Protein AF-A0A452YV81-F1 (afdb_monomer_lite)

Secondary structure (DSSP, 8-state):
------PPP-------SSSPP-B--EEEEEEE--TTT-SS--EEEEEEPPTTEE--S-EEESSSSPPPTTS-B-EEGGGEEE--EEEEEEEEESS-SS--EEEEEESSTT--EEEESS-TTT--PPPEEE-HHHHTT--

Organism: Aegilops tauschii subsp. strangulata (NCBI:txid200361)

Foldseek 3Di:
DDDPPPDDDPDDPPDDDPDDAQWLPDKDWLDWDDPVPDPWTKTKIFRDGDPQWATQAIDIDRDPDDDDRNSGHTGGVVQKDFWAWDPDWPDKDCPDPPAIWTKTFTPEPSRHIYIHRDPPVPDPDTHMYGDVVVVVVSD

pLDDT: mean 76.77, std 19.35, range [27.95, 95.75]

Sequence (139 aa):
VPLICRYVSIGDVAHVGIHPPHFAAIYKNVWRNCAEDYRSPVSLWQPRPPEGYVALGCVAVSAFEEPPLDCAFCVNERFAEDAVFEDQIVWASSDAYPWGCYIYQVQSSSLQFMALRLPKEQSEQKPKKILEAYLQRAS

Radius of gyration: 15.89 Å; chains: 1; bounding box: 48×33×36 Å

Structure (mmCIF, N/CA/C/O backbone):
data_AF-A0A452YV81-F1
#
_entry.id   AF-A0A452YV81-F1
#
loop_
_atom_site.group_PDB
_atom_site.id
_atom_site.type_symbol
_atom_site.label_atom_id
_atom_site.label_alt_id
_atom_site.label_comp_id
_atom_site.label_asym_id
_atom_site.label_entity_id
_atom_site.label_seq_id
_atom_site.pdbx_PDB_ins_code
_atom_site.Cartn_x
_atom_site.Cartn_y
_atom_site.Cartn_z
_atom_site.occupancy
_atom_site.B_iso_or_equiv
_atom_site.auth_seq_id
_atom_site.auth_comp_id
_atom_site.auth_asym_id
_atom_site.auth_atom_id
_atom_site.pdbx_PDB_model_num
ATOM 1 N N . VAL A 1 1 ? 9.808 -22.491 -7.037 1.00 35.22 1 VAL A N 1
ATOM 2 C CA . VAL A 1 1 ? 9.815 -21.384 -6.053 1.00 35.22 1 VAL A CA 1
ATOM 3 C C . VAL A 1 1 ? 8.359 -21.029 -5.812 1.00 35.22 1 VAL A C 1
ATOM 5 O O . VAL A 1 1 ? 7.700 -20.697 -6.790 1.00 35.22 1 VAL A O 1
ATOM 8 N N . PRO A 1 2 ? 7.794 -21.299 -4.628 1.00 33.81 2 PRO A N 1
ATOM 9 C CA . PRO A 1 2 ? 6.347 -21.340 -4.474 1.00 33.81 2 PRO A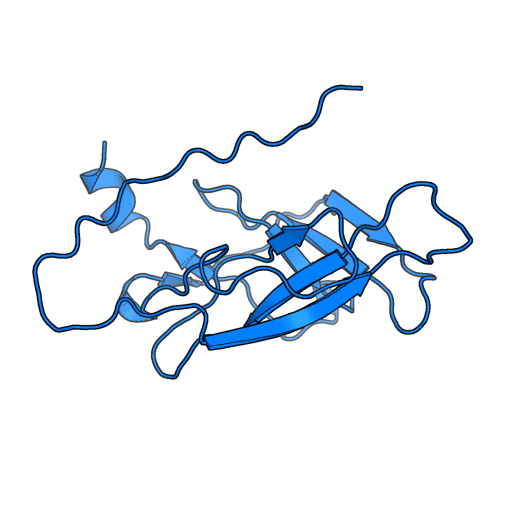 CA 1
ATOM 10 C C . PRO A 1 2 ? 5.770 -19.925 -4.537 1.00 33.81 2 PRO A C 1
ATOM 12 O O . PRO A 1 2 ? 6.224 -19.030 -3.829 1.00 33.81 2 PRO A O 1
ATOM 15 N N . LEU A 1 3 ? 4.778 -19.750 -5.413 1.00 37.09 3 LEU A N 1
ATOM 16 C CA . LEU A 1 3 ? 3.925 -18.571 -5.488 1.00 37.09 3 LEU A CA 1
ATOM 17 C C . LEU A 1 3 ? 3.248 -18.364 -4.130 1.00 37.09 3 LEU A C 1
ATOM 19 O O . LEU A 1 3 ? 2.361 -19.129 -3.748 1.00 37.09 3 LEU A O 1
ATOM 23 N N . ILE A 1 4 ? 3.650 -17.328 -3.399 1.00 36.09 4 ILE A N 1
ATOM 24 C CA . ILE A 1 4 ? 2.882 -16.848 -2.252 1.00 36.09 4 ILE A CA 1
ATOM 25 C C . ILE A 1 4 ? 1.767 -15.967 -2.817 1.00 36.09 4 ILE A C 1
ATOM 27 O O . ILE A 1 4 ? 1.891 -14.756 -2.936 1.00 36.09 4 ILE A O 1
ATOM 31 N N . CYS A 1 5 ? 0.673 -16.607 -3.211 1.00 40.25 5 CYS A N 1
ATOM 32 C CA . CYS A 1 5 ? -0.632 -15.972 -3.345 1.00 40.25 5 CYS A CA 1
ATOM 33 C C . CYS A 1 5 ? -1.600 -16.771 -2.475 1.00 40.25 5 CYS A C 1
ATOM 35 O O . CYS A 1 5 ? -2.371 -17.594 -2.958 1.00 40.25 5 CYS A O 1
ATOM 37 N N . ARG A 1 6 ? -1.502 -16.577 -1.157 1.00 27.95 6 ARG A N 1
ATOM 38 C CA . ARG A 1 6 ? -2.542 -16.986 -0.207 1.00 27.95 6 ARG A CA 1
ATOM 39 C C . ARG A 1 6 ? -3.229 -15.736 0.327 1.00 27.95 6 ARG A C 1
ATOM 41 O O . ARG A 1 6 ? -3.073 -15.384 1.488 1.00 27.95 6 ARG A O 1
ATOM 48 N N . TYR A 1 7 ? -3.977 -15.072 -0.545 1.00 39.81 7 TYR A N 1
ATOM 49 C CA . TYR A 1 7 ? -5.037 -14.178 -0.100 1.00 39.81 7 TYR A CA 1
ATOM 50 C C . TYR A 1 7 ? -6.263 -15.047 0.190 1.00 39.81 7 TYR A C 1
ATOM 52 O O . TYR A 1 7 ? -6.711 -15.799 -0.674 1.00 39.81 7 TYR A O 1
ATOM 60 N N . VAL A 1 8 ? -6.762 -15.000 1.423 1.00 31.61 8 VAL A N 1
ATOM 61 C CA . VAL A 1 8 ? -8.064 -15.573 1.781 1.00 31.61 8 VAL A CA 1
ATOM 62 C C . VAL A 1 8 ? -9.101 -14.494 1.495 1.00 31.61 8 VAL A C 1
ATOM 64 O O . VAL A 1 8 ? -9.018 -13.404 2.057 1.00 31.61 8 VAL A O 1
ATOM 67 N N . SER A 1 9 ? -10.050 -14.780 0.600 1.00 41.38 9 SER A N 1
ATOM 68 C CA . SER A 1 9 ? -11.231 -13.930 0.432 1.00 41.38 9 SER A CA 1
ATOM 69 C C . SER A 1 9 ? -11.982 -13.883 1.765 1.00 41.38 9 SER A C 1
ATOM 71 O O . SER A 1 9 ? -12.347 -14.931 2.295 1.00 41.38 9 SER A O 1
ATOM 73 N N . ILE A 1 10 ? -12.191 -12.686 2.320 1.00 38.91 10 ILE A N 1
ATOM 74 C CA . ILE A 1 10 ? -12.948 -12.490 3.573 1.00 38.91 10 ILE A CA 1
ATOM 75 C C . ILE A 1 10 ? -14.473 -12.575 3.322 1.00 38.91 10 ILE A C 1
ATOM 77 O O . ILE A 1 10 ? -15.273 -12.458 4.243 1.00 38.91 10 ILE A O 1
ATOM 81 N N . GLY A 1 11 ? -14.902 -12.864 2.091 1.00 33.97 11 GLY A N 1
ATOM 82 C CA . GLY A 1 11 ? -16.287 -13.208 1.783 1.00 33.97 11 GLY A CA 1
ATOM 83 C C . GLY A 1 11 ? -16.690 -12.820 0.368 1.00 33.97 11 GLY A C 1
ATOM 84 O O . GLY A 1 11 ? -16.176 -11.858 -0.200 1.00 33.97 11 GLY A O 1
ATOM 85 N N . ASP A 1 12 ? -17.642 -13.563 -0.188 1.00 37.56 12 ASP A N 1
ATOM 86 C CA . ASP A 1 12 ? -18.350 -13.163 -1.399 1.00 37.56 12 ASP A CA 1
ATOM 87 C C . ASP A 1 12 ? -19.304 -12.008 -1.057 1.00 37.56 12 ASP A C 1
ATOM 89 O O . ASP A 1 12 ? -20.151 -12.122 -0.167 1.00 37.56 12 ASP A O 1
ATOM 93 N N . VAL A 1 13 ? -19.193 -10.879 -1.762 1.00 41.41 13 VAL A N 1
ATOM 94 C CA . VAL A 1 13 ? -20.178 -9.793 -1.657 1.00 41.41 13 VAL A CA 1
ATOM 95 C C . VAL A 1 13 ? -21.382 -10.160 -2.524 1.00 41.41 13 VAL A C 1
ATOM 97 O O . VAL A 1 13 ? -21.409 -9.892 -3.723 1.00 41.41 13 VAL A O 1
ATOM 100 N N . ALA A 1 14 ? -22.401 -10.772 -1.922 1.00 34.81 14 ALA A N 1
ATOM 101 C CA . ALA A 1 14 ? -23.700 -10.932 -2.568 1.00 34.81 14 ALA A CA 1
ATOM 102 C C . ALA A 1 14 ? -24.449 -9.588 -2.538 1.00 34.81 14 ALA A C 1
ATOM 104 O O . ALA A 1 14 ? -25.019 -9.193 -1.522 1.00 34.81 14 ALA A O 1
ATOM 105 N N . HIS A 1 15 ? -24.433 -8.863 -3.656 1.00 35.66 15 HIS A N 1
ATOM 106 C CA . HIS A 1 15 ? -25.210 -7.638 -3.831 1.00 35.66 15 HIS A CA 1
ATOM 107 C C . HIS A 1 15 ? -26.619 -7.985 -4.348 1.00 35.66 15 HIS A C 1
ATOM 109 O O . HIS A 1 15 ? -26.788 -8.489 -5.454 1.00 35.66 15 HIS A O 1
ATOM 115 N N . VAL A 1 16 ? -27.642 -7.693 -3.541 1.00 34.28 16 VAL A N 1
ATOM 116 C CA . VAL A 1 16 ? -29.052 -7.643 -3.964 1.00 34.28 16 VAL A CA 1
ATOM 117 C C . VAL A 1 16 ? -29.585 -6.258 -3.598 1.00 34.28 16 VAL A C 1
ATOM 119 O O . VAL A 1 16 ? -30.285 -6.080 -2.606 1.00 34.28 16 VAL A O 1
ATOM 122 N N . GLY A 1 17 ? -29.186 -5.229 -4.347 1.00 41.03 17 GLY A N 1
ATOM 123 C CA . GLY A 1 17 ? -29.693 -3.871 -4.126 1.00 41.03 17 GLY A CA 1
ATOM 124 C C . GLY A 1 17 ? -28.977 -2.813 -4.954 1.00 41.03 17 GLY A C 1
ATOM 125 O O . GLY A 1 17 ? -27.773 -2.860 -5.095 1.00 41.03 17 GLY A O 1
ATOM 126 N N . ILE A 1 18 ? -29.697 -1.819 -5.462 1.00 40.91 18 ILE A N 1
ATOM 127 C CA . ILE A 1 18 ? -29.248 -0.739 -6.375 1.00 40.91 18 ILE A CA 1
ATOM 128 C C . ILE A 1 18 ? -28.087 0.166 -5.886 1.00 40.91 18 ILE A C 1
ATOM 130 O O . ILE A 1 18 ? -27.773 1.158 -6.540 1.00 40.91 18 ILE A O 1
ATOM 134 N N . HIS A 1 19 ? -27.433 -0.146 -4.764 1.00 41.09 19 HIS A N 1
ATOM 135 C CA . HIS A 1 19 ? -26.286 0.603 -4.254 1.00 41.09 19 HIS A CA 1
ATOM 136 C C . HIS A 1 19 ? -24.971 0.015 -4.802 1.00 41.09 19 HIS A C 1
ATOM 138 O O . HIS A 1 19 ? -24.686 -1.155 -4.527 1.00 41.09 19 HIS A O 1
ATOM 144 N N . PRO A 1 20 ? -24.173 0.775 -5.575 1.00 46.44 20 PRO A N 1
ATOM 145 C CA . PRO A 1 20 ? -22.897 0.280 -6.078 1.00 46.44 20 PRO A CA 1
ATOM 146 C C . PRO A 1 20 ? -21.948 0.002 -4.901 1.00 46.44 20 PRO A C 1
ATOM 148 O O . PRO A 1 20 ? -21.873 0.824 -3.983 1.00 46.44 20 PRO A O 1
ATOM 151 N N . PRO A 1 21 ? -21.222 -1.134 -4.884 1.00 49.16 21 PRO A N 1
ATOM 152 C CA . PRO A 1 21 ? -20.175 -1.333 -3.893 1.00 49.16 21 PRO A CA 1
ATOM 153 C C . PRO A 1 21 ? -19.142 -0.214 -4.065 1.00 49.16 21 PRO A C 1
ATOM 155 O O . PRO A 1 21 ? -18.868 0.225 -5.179 1.00 49.16 21 PRO A O 1
ATOM 158 N N . HIS A 1 22 ? -18.602 0.305 -2.966 1.00 50.59 22 HIS A N 1
ATOM 159 C CA . HIS A 1 22 ? -17.564 1.331 -3.030 1.00 50.59 22 HIS A CA 1
ATOM 160 C C . HIS A 1 22 ? -16.263 0.695 -3.551 1.00 50.59 22 HIS A C 1
ATOM 162 O O . HIS A 1 22 ? -15.442 0.189 -2.787 1.00 50.59 22 HIS A O 1
ATOM 168 N N . PHE A 1 23 ? -16.121 0.672 -4.877 1.00 52.88 23 PHE A N 1
ATOM 169 C CA . PHE A 1 23 ? -14.925 0.238 -5.593 1.00 52.88 23 PHE A CA 1
ATOM 170 C C . PHE A 1 23 ? -13.728 1.113 -5.192 1.00 52.88 23 PHE A C 1
ATOM 172 O O . PHE A 1 23 ? -13.899 2.296 -4.871 1.00 52.88 23 PHE A O 1
ATOM 179 N N . ALA A 1 24 ? -12.504 0.575 -5.234 1.00 54.56 24 ALA A N 1
ATOM 180 C CA . ALA A 1 24 ? -11.337 1.446 -5.321 1.00 54.56 24 ALA A CA 1
ATOM 181 C C . ALA A 1 24 ? -11.540 2.333 -6.554 1.00 54.56 24 ALA A C 1
ATOM 183 O O . ALA A 1 24 ? -11.662 1.832 -7.667 1.00 54.56 24 ALA A O 1
ATOM 184 N N . ALA A 1 25 ? -11.680 3.644 -6.353 1.00 57.31 25 ALA A N 1
ATOM 185 C CA . ALA A 1 25 ? -12.112 4.505 -7.444 1.00 57.31 25 ALA A CA 1
ATOM 186 C C . ALA A 1 25 ? -11.024 4.593 -8.526 1.00 57.31 25 ALA A C 1
ATOM 188 O O . ALA A 1 25 ? -11.350 4.673 -9.705 1.00 57.31 25 ALA A O 1
ATOM 189 N N . ILE A 1 26 ? -9.746 4.609 -8.110 1.00 74.00 26 ILE A N 1
ATOM 190 C CA . ILE A 1 26 ? -8.547 4.798 -8.944 1.00 74.00 26 ILE A CA 1
ATOM 191 C C . ILE A 1 26 ? -7.323 4.275 -8.165 1.00 74.00 26 ILE A C 1
ATOM 193 O O . ILE A 1 26 ? -7.281 4.439 -6.941 1.00 74.00 26 ILE A O 1
ATOM 197 N N . TYR A 1 27 ? -6.292 3.729 -8.815 1.00 80.75 27 TYR A N 1
ATOM 198 C CA . TYR A 1 27 ? -5.011 3.446 -8.156 1.00 80.75 27 TYR A CA 1
ATOM 199 C C . TYR A 1 27 ? -3.955 4.532 -8.393 1.00 80.75 27 TYR A C 1
ATOM 201 O O . TYR A 1 27 ? -3.927 5.257 -9.387 1.00 80.75 27 TYR A O 1
ATOM 209 N N . LYS A 1 28 ? -3.021 4.640 -7.448 1.00 86.56 28 LYS A N 1
ATOM 210 C CA . LYS A 1 28 ? -1.779 5.401 -7.587 1.00 86.56 28 LYS A CA 1
ATOM 211 C C . LYS A 1 28 ? -0.615 4.424 -7.696 1.00 86.56 28 LYS A C 1
ATOM 213 O O . LYS A 1 28 ? -0.407 3.620 -6.789 1.00 86.56 28 LYS A O 1
ATOM 218 N N . ASN A 1 29 ? 0.183 4.532 -8.758 1.00 86.50 29 ASN A N 1
ATOM 219 C CA . ASN A 1 29 ? 1.413 3.755 -8.867 1.00 86.50 29 ASN A CA 1
ATOM 220 C C . ASN A 1 29 ? 2.393 4.164 -7.754 1.00 86.50 29 ASN A C 1
ATOM 222 O O . ASN A 1 29 ? 2.795 5.333 -7.648 1.00 86.50 29 ASN A O 1
ATOM 226 N N . VAL A 1 30 ? 2.759 3.202 -6.910 1.00 84.81 30 VAL A N 1
ATOM 227 C CA . VAL A 1 30 ? 3.776 3.395 -5.876 1.00 84.81 30 VAL A CA 1
ATOM 228 C C . VAL A 1 30 ? 5.140 3.080 -6.443 1.00 84.81 30 VAL A C 1
ATOM 230 O O . VAL A 1 30 ? 6.039 3.883 -6.245 1.00 84.81 30 VAL A O 1
ATOM 233 N N . TRP A 1 31 ? 5.293 1.953 -7.135 1.00 88.94 31 TRP A N 1
ATOM 234 C CA . TRP A 1 31 ? 6.571 1.504 -7.679 1.00 88.94 31 TRP A CA 1
ATOM 235 C C . TRP A 1 31 ? 6.361 0.437 -8.760 1.00 88.94 31 TRP A C 1
ATOM 237 O O . TRP A 1 31 ? 5.317 -0.215 -8.804 1.00 88.94 31 TRP A O 1
ATOM 247 N N . ARG A 1 32 ? 7.360 0.234 -9.617 1.00 85.88 32 ARG A N 1
ATOM 248 C CA . ARG A 1 32 ? 7.473 -0.927 -10.506 1.00 85.88 32 ARG A CA 1
ATOM 249 C C . ARG A 1 32 ? 8.942 -1.267 -10.723 1.00 85.88 32 ARG A C 1
ATOM 251 O O . ARG A 1 32 ? 9.774 -0.360 -10.690 1.00 85.88 32 ARG A O 1
ATOM 258 N N . ASN A 1 33 ? 9.256 -2.533 -10.971 1.00 80.38 33 ASN A N 1
ATOM 259 C CA . ASN A 1 33 ? 10.621 -2.920 -11.318 1.00 80.38 33 ASN A CA 1
ATOM 260 C C . ASN A 1 33 ? 10.998 -2.489 -12.748 1.00 80.38 33 ASN A C 1
ATOM 262 O O . ASN A 1 33 ? 10.136 -2.206 -13.582 1.00 80.38 33 ASN A O 1
ATOM 266 N N . CYS A 1 34 ? 12.302 -2.420 -13.028 1.00 79.00 34 CYS A N 1
ATOM 267 C CA . CYS A 1 34 ? 12.807 -2.135 -14.369 1.00 79.00 34 CYS A CA 1
ATOM 268 C C . CYS A 1 34 ? 12.565 -3.342 -15.289 1.00 79.00 34 CYS A C 1
ATOM 270 O O . CYS A 1 34 ? 12.879 -4.474 -14.926 1.00 79.00 34 CYS A O 1
ATOM 272 N N . ALA A 1 35 ? 12.019 -3.113 -16.483 1.00 71.19 35 ALA A N 1
ATOM 273 C CA . ALA A 1 35 ? 11.746 -4.190 -17.438 1.00 71.19 35 ALA A CA 1
ATOM 274 C C . ALA A 1 35 ? 13.027 -4.857 -17.971 1.00 71.19 35 ALA A C 1
ATOM 276 O O . ALA A 1 35 ? 12.986 -6.012 -18.384 1.00 71.19 35 ALA A O 1
ATOM 277 N N . GLU A 1 36 ? 14.148 -4.134 -17.961 1.00 70.44 36 GLU A N 1
ATOM 278 C CA . GLU A 1 36 ? 15.425 -4.598 -18.512 1.00 70.44 36 GLU A CA 1
ATOM 279 C C . GLU A 1 36 ? 16.230 -5.428 -17.500 1.00 70.44 36 GLU A C 1
ATOM 281 O O . GLU A 1 36 ? 16.914 -6.375 -17.884 1.00 70.44 36 GLU A O 1
ATOM 286 N N . ASP A 1 37 ? 16.086 -5.136 -16.203 1.00 66.75 37 ASP A N 1
ATOM 287 C C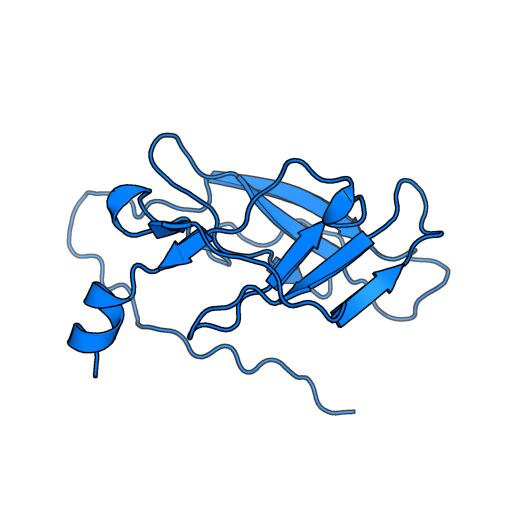A . ASP A 1 37 ? 16.882 -5.772 -15.145 1.00 66.75 37 ASP A CA 1
ATOM 288 C C . ASP A 1 37 ? 16.229 -7.040 -14.562 1.00 66.75 37 ASP A C 1
ATOM 290 O O . ASP A 1 37 ? 16.887 -7.838 -13.890 1.00 66.75 37 ASP A O 1
ATOM 294 N N . TYR A 1 38 ? 14.930 -7.258 -14.805 1.00 67.06 38 TYR A N 1
ATOM 295 C CA . TYR A 1 38 ? 14.149 -8.311 -14.149 1.00 67.06 38 TYR A CA 1
ATOM 296 C C . TYR A 1 38 ? 13.376 -9.187 -15.143 1.00 67.06 38 TYR A C 1
ATOM 298 O O . TYR A 1 38 ? 12.695 -8.703 -16.039 1.00 67.06 38 TYR A O 1
ATOM 306 N N . ARG A 1 39 ? 13.399 -10.514 -14.930 1.00 67.88 39 ARG A N 1
ATOM 307 C CA . ARG A 1 39 ? 12.719 -11.500 -15.800 1.00 67.88 39 ARG A CA 1
ATOM 308 C C . ARG A 1 39 ? 11.189 -11.469 -15.736 1.00 67.88 39 ARG A C 1
ATOM 310 O O . ARG A 1 39 ? 10.543 -12.112 -16.559 1.00 67.88 39 ARG A O 1
ATOM 317 N N . SER A 1 40 ? 10.598 -10.816 -14.738 1.00 80.81 40 SER A N 1
ATOM 318 C CA . SER A 1 40 ? 9.143 -10.776 -14.571 1.00 80.81 40 SER A CA 1
ATOM 319 C C . SER A 1 40 ? 8.700 -9.403 -14.074 1.00 80.81 40 SER A C 1
ATOM 321 O O . SER A 1 40 ? 9.309 -8.890 -13.130 1.00 80.81 40 SER A O 1
ATOM 323 N N . PRO A 1 41 ? 7.667 -8.805 -14.690 1.00 83.69 41 PRO A N 1
ATOM 324 C CA . PRO A 1 41 ? 7.172 -7.498 -14.291 1.00 83.69 41 PRO A CA 1
ATOM 325 C C . PRO A 1 41 ? 6.492 -7.582 -12.925 1.00 83.69 41 PRO A C 1
ATOM 327 O O . PRO A 1 41 ? 5.749 -8.524 -12.646 1.00 83.69 41 PRO A O 1
ATOM 330 N N . VAL A 1 42 ? 6.748 -6.590 -12.081 1.00 86.06 42 VAL A N 1
ATOM 331 C CA . VAL A 1 42 ? 6.103 -6.401 -10.783 1.00 86.06 42 VAL A CA 1
ATOM 332 C C . VAL A 1 42 ? 5.820 -4.920 -10.599 1.00 86.06 42 VAL A C 1
ATOM 334 O O . VAL A 1 42 ? 6.706 -4.079 -10.771 1.00 86.06 42 VAL A O 1
ATOM 337 N N . SER A 1 43 ? 4.599 -4.597 -10.190 1.00 87.38 43 SER A N 1
ATOM 338 C CA . SER A 1 43 ? 4.224 -3.244 -9.801 1.00 87.38 43 SER A CA 1
ATOM 339 C C . SER A 1 43 ? 3.406 -3.225 -8.516 1.00 87.38 43 SER A C 1
ATOM 341 O O . SER A 1 43 ? 2.702 -4.175 -8.169 1.00 87.38 43 SER A O 1
ATOM 343 N N . LEU A 1 44 ? 3.559 -2.128 -7.781 1.00 88.62 44 LEU A N 1
ATOM 344 C CA . LEU A 1 44 ? 2.925 -1.859 -6.502 1.00 88.62 44 LEU A CA 1
ATOM 345 C C . LEU A 1 44 ? 2.013 -0.649 -6.653 1.00 88.62 44 LEU A C 1
ATOM 347 O O . LEU A 1 44 ? 2.432 0.412 -7.129 1.00 88.62 44 LEU A O 1
ATOM 351 N N . TRP A 1 45 ? 0.777 -0.800 -6.202 1.00 87.88 45 TRP A N 1
ATOM 352 C CA . TRP A 1 45 ? -0.284 0.180 -6.368 1.00 87.88 45 TRP A CA 1
ATOM 353 C C . TRP A 1 45 ? -0.940 0.480 -5.032 1.00 87.88 45 TRP A C 1
ATOM 355 O O . TRP A 1 45 ? -1.195 -0.413 -4.228 1.00 87.88 45 TRP A O 1
ATOM 365 N N . GLN A 1 46 ? -1.233 1.750 -4.791 1.00 89.75 46 GLN A N 1
ATOM 366 C CA . GLN A 1 46 ? -1.996 2.182 -3.632 1.00 89.75 46 GLN A CA 1
ATOM 367 C C . GLN A 1 46 ? -3.396 2.588 -4.096 1.00 89.75 46 GLN A C 1
ATOM 369 O O . GLN A 1 46 ? -3.500 3.491 -4.933 1.00 89.75 46 GLN A O 1
ATOM 374 N N . PRO A 1 47 ? -4.465 1.964 -3.577 1.00 88.56 47 PRO A N 1
ATOM 375 C CA . PRO A 1 47 ? -5.821 2.425 -3.841 1.00 88.56 47 PRO A CA 1
ATOM 376 C C . PRO A 1 47 ? -5.979 3.885 -3.408 1.00 88.56 47 PRO A C 1
ATOM 378 O O . PRO A 1 47 ? -5.529 4.269 -2.325 1.00 88.56 47 PRO A O 1
ATOM 381 N N . ARG A 1 48 ? -6.621 4.708 -4.240 1.00 87.12 48 ARG A N 1
ATOM 382 C CA . ARG A 1 48 ? -7.065 6.049 -3.853 1.00 87.12 48 ARG A CA 1
ATOM 383 C C . ARG A 1 48 ? -8.506 5.944 -3.360 1.00 87.12 48 ARG A C 1
ATOM 385 O O . ARG A 1 48 ? -9.406 5.773 -4.187 1.00 87.12 48 ARG A O 1
ATOM 392 N N . PRO A 1 49 ? -8.737 6.015 -2.040 1.00 84.06 49 PRO A N 1
ATOM 393 C CA . PRO A 1 49 ? -10.085 5.916 -1.520 1.00 84.06 49 PRO A CA 1
ATOM 394 C C . PRO A 1 49 ? -10.920 7.140 -1.933 1.00 84.06 49 PRO A C 1
ATOM 396 O O . PRO A 1 49 ? -10.372 8.243 -2.039 1.00 84.06 49 PRO A O 1
ATOM 399 N N . PRO A 1 50 ? -12.235 6.968 -2.159 1.00 82.25 50 PRO A N 1
ATOM 400 C CA . PRO A 1 50 ? -13.163 8.091 -2.223 1.00 82.25 50 PRO A CA 1
ATOM 401 C C . PRO A 1 50 ? -13.273 8.787 -0.855 1.00 82.25 50 PRO A C 1
ATOM 403 O O . PRO A 1 50 ? -12.800 8.280 0.163 1.00 82.25 50 PRO A O 1
ATOM 406 N N . GLU A 1 51 ? -13.922 9.949 -0.823 1.00 83.44 51 GLU A N 1
ATOM 407 C CA . GLU A 1 51 ? -14.169 10.686 0.420 1.00 83.44 51 GLU A CA 1
ATOM 408 C C . GLU A 1 51 ? -14.929 9.830 1.451 1.00 83.44 51 GLU A C 1
ATOM 410 O O . GLU A 1 51 ? -15.879 9.123 1.109 1.00 83.44 51 GLU A O 1
ATOM 415 N N . GLY A 1 52 ? -14.490 9.878 2.715 1.00 84.19 52 GLY A N 1
ATOM 416 C CA . GLY A 1 52 ? -15.037 9.073 3.816 1.00 84.19 52 GLY A CA 1
ATOM 417 C C . GLY A 1 52 ? -14.545 7.620 3.861 1.00 84.19 52 GLY A C 1
ATOM 418 O O . GLY A 1 52 ? -15.067 6.815 4.638 1.00 84.19 52 GLY A O 1
ATOM 419 N N . TYR A 1 53 ? -13.564 7.258 3.028 1.00 86.75 53 TYR A N 1
ATOM 420 C CA . TYR A 1 53 ? -12.959 5.927 2.983 1.00 86.75 53 TYR A CA 1
ATOM 421 C C . TYR A 1 53 ? -11.439 5.999 3.134 1.00 86.75 53 TYR A C 1
ATOM 423 O O . TYR A 1 53 ? -10.804 7.023 2.883 1.00 86.75 53 TYR A O 1
ATOM 431 N N . VAL A 1 54 ? -10.840 4.873 3.512 1.00 88.69 54 VAL A N 1
ATOM 432 C CA . VAL A 1 54 ? -9.395 4.708 3.666 1.00 88.69 54 VAL A CA 1
ATOM 433 C C . VAL A 1 54 ? -8.915 3.437 2.970 1.00 88.69 54 VAL A C 1
ATOM 435 O O . VAL A 1 54 ? -9.605 2.416 2.943 1.00 88.69 54 VAL A O 1
ATOM 438 N N . ALA A 1 55 ? -7.708 3.495 2.411 1.00 89.06 55 ALA A N 1
ATOM 439 C CA . ALA A 1 55 ? -6.992 2.312 1.952 1.00 89.06 55 ALA A CA 1
ATOM 440 C C . ALA A 1 55 ? -6.197 1.722 3.124 1.00 89.06 55 ALA A C 1
ATOM 442 O O . ALA A 1 55 ? -5.466 2.450 3.797 1.00 89.06 55 ALA A O 1
ATOM 443 N N . LEU A 1 56 ? -6.332 0.416 3.362 1.00 89.69 56 LEU A N 1
ATOM 444 C CA . LEU A 1 56 ? -5.623 -0.264 4.453 1.00 89.69 56 LEU A CA 1
ATOM 445 C C . LEU A 1 56 ? -4.273 -0.859 4.027 1.00 89.69 56 LEU A C 1
ATOM 447 O O . LEU A 1 56 ? -3.409 -1.093 4.866 1.00 89.69 56 LEU A O 1
ATOM 451 N N . GLY A 1 57 ? -4.094 -1.106 2.727 1.00 90.69 57 GLY A N 1
ATOM 452 C CA . GLY A 1 57 ? -2.921 -1.773 2.173 1.00 90.69 57 GLY A CA 1
ATOM 453 C C . GLY A 1 57 ? -2.679 -1.432 0.704 1.00 90.69 57 GLY A C 1
ATOM 454 O O . GLY A 1 57 ? -3.543 -0.871 0.023 1.00 90.69 57 GLY A O 1
ATOM 455 N N . CYS A 1 58 ? -1.493 -1.788 0.216 1.00 91.31 58 CYS A N 1
ATOM 456 C CA . CYS A 1 58 ? -1.142 -1.733 -1.202 1.00 91.31 58 CYS A CA 1
ATOM 457 C C . CYS A 1 58 ? -1.443 -3.064 -1.912 1.00 91.31 58 CYS A C 1
ATOM 459 O O . CYS A 1 58 ? -1.526 -4.122 -1.292 1.00 91.31 58 CYS A O 1
ATOM 461 N N . VAL A 1 59 ? -1.564 -3.004 -3.237 1.00 88.75 59 VAL A N 1
ATOM 462 C CA . VAL A 1 59 ? -1.720 -4.159 -4.127 1.00 88.75 59 VAL A CA 1
ATOM 463 C C . VAL A 1 59 ? -0.409 -4.387 -4.863 1.00 88.75 59 VAL A C 1
ATOM 465 O O . VAL A 1 59 ? 0.159 -3.445 -5.416 1.00 88.75 59 VAL A O 1
ATOM 468 N N . ALA A 1 60 ? 0.059 -5.631 -4.891 1.00 88.62 60 ALA A N 1
ATOM 469 C CA . ALA A 1 60 ? 1.167 -6.055 -5.736 1.00 88.62 60 ALA A CA 1
ATOM 470 C C . ALA A 1 60 ? 0.627 -6.893 -6.896 1.00 88.62 60 ALA A C 1
ATOM 472 O O . ALA A 1 60 ? -0.137 -7.829 -6.667 1.00 88.62 60 ALA A O 1
ATOM 473 N N . VAL A 1 61 ? 1.037 -6.581 -8.124 1.00 86.19 61 VAL A N 1
ATOM 474 C CA . VAL A 1 61 ? 0.666 -7.356 -9.315 1.00 86.19 61 VAL A CA 1
ATOM 475 C C . VAL A 1 61 ? 1.889 -7.728 -10.135 1.00 86.19 61 VAL A C 1
ATOM 477 O O . VAL A 1 61 ? 2.859 -6.975 -10.209 1.00 86.19 61 VAL A O 1
ATOM 480 N N . SER A 1 62 ? 1.829 -8.891 -10.781 1.00 87.62 62 SER A N 1
ATOM 481 C CA . SER A 1 62 ? 2.857 -9.389 -11.700 1.00 87.62 62 SER A CA 1
ATOM 482 C C . SER A 1 62 ? 2.675 -8.828 -13.119 1.00 87.62 62 SER A C 1
ATOM 484 O O . SER A 1 62 ? 2.569 -9.580 -14.088 1.00 87.62 62 SER A O 1
ATOM 486 N N . ALA A 1 63 ? 2.531 -7.511 -13.218 1.00 85.00 63 ALA A N 1
ATOM 487 C CA . ALA A 1 63 ? 2.251 -6.763 -14.441 1.00 85.00 63 ALA A CA 1
ATOM 488 C C . ALA A 1 63 ? 2.766 -5.322 -14.278 1.00 85.00 63 ALA A C 1
ATOM 490 O O . ALA A 1 63 ? 3.078 -4.910 -13.157 1.00 85.00 6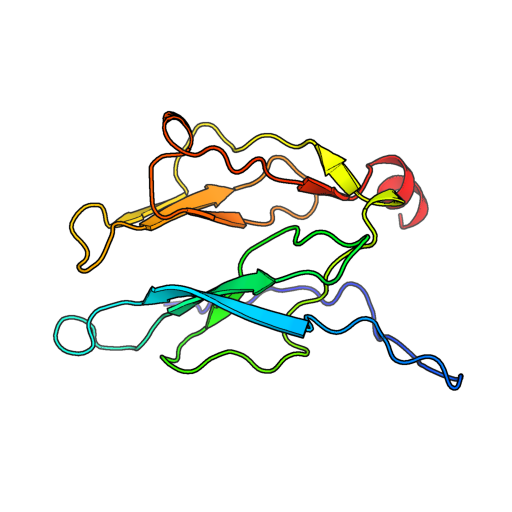3 ALA A O 1
ATOM 491 N N . PHE A 1 64 ? 2.867 -4.550 -15.362 1.00 85.44 64 PHE A N 1
ATOM 492 C CA . PHE A 1 64 ? 3.177 -3.110 -15.278 1.00 85.44 64 PHE A CA 1
ATOM 493 C C . PHE A 1 64 ? 1.933 -2.229 -15.319 1.00 85.44 64 PHE A C 1
ATOM 495 O O . PHE A 1 64 ? 2.004 -1.041 -14.997 1.00 85.44 64 PHE A O 1
ATOM 502 N N . GLU A 1 65 ? 0.823 -2.819 -15.725 1.00 87.88 65 GLU A N 1
ATOM 503 C CA . GLU A 1 65 ? -0.484 -2.218 -15.856 1.00 87.88 65 GLU A CA 1
ATOM 504 C C . GLU A 1 65 ? -1.162 -2.072 -14.490 1.00 87.88 65 GLU A C 1
ATOM 506 O O . GLU A 1 65 ? -0.869 -2.792 -13.531 1.00 87.88 65 GLU A O 1
ATOM 511 N N . GLU A 1 66 ? -2.073 -1.105 -14.415 1.00 84.44 66 GLU A N 1
ATOM 512 C CA . GLU A 1 66 ? -2.916 -0.895 -13.244 1.00 84.44 66 GLU A CA 1
ATOM 513 C C . GLU A 1 66 ? -3.792 -2.136 -12.992 1.00 84.44 66 GLU A C 1
ATOM 515 O O . GLU A 1 66 ? -4.348 -2.689 -13.948 1.00 84.44 66 GLU A O 1
ATOM 520 N N . PRO A 1 67 ? -3.921 -2.602 -11.734 1.00 83.44 67 PRO A N 1
ATOM 521 C CA . PRO A 1 67 ? -4.821 -3.698 -11.416 1.00 83.44 67 PRO A CA 1
ATOM 522 C C . PRO A 1 67 ? -6.281 -3.331 -11.726 1.00 83.44 67 PRO A C 1
ATOM 524 O O . PRO A 1 67 ? -6.663 -2.163 -11.616 1.00 83.44 67 PRO A O 1
ATOM 527 N N . PRO A 1 68 ? -7.129 -4.324 -12.044 1.00 81.50 68 PRO A N 1
ATOM 528 C CA . PRO A 1 68 ? -8.578 -4.147 -12.062 1.00 81.50 68 PRO A CA 1
ATOM 529 C C . PRO A 1 68 ? -9.109 -3.495 -10.770 1.00 81.50 68 PRO A C 1
ATOM 531 O O . PRO A 1 68 ? -8.614 -3.773 -9.678 1.00 81.50 68 PRO A O 1
ATOM 534 N N . LEU A 1 69 ? -10.133 -2.640 -10.881 1.00 75.75 69 LEU A N 1
ATOM 535 C CA . LEU A 1 69 ? -10.676 -1.847 -9.757 1.00 75.75 69 LEU A CA 1
ATOM 536 C C . LEU A 1 69 ? -11.306 -2.682 -8.630 1.00 75.75 69 LEU A C 1
ATOM 538 O O . LEU A 1 69 ? -11.532 -2.176 -7.532 1.00 75.75 69 LEU A O 1
ATOM 542 N N . ASP A 1 70 ? -11.597 -3.951 -8.892 1.00 74.12 70 ASP A N 1
ATOM 543 C CA . ASP A 1 70 ? -12.120 -4.924 -7.934 1.00 74.12 70 ASP A CA 1
ATOM 544 C C . ASP A 1 70 ? -11.014 -5.693 -7.185 1.00 74.12 70 ASP A C 1
ATOM 546 O O . ASP A 1 70 ? -11.311 -6.461 -6.271 1.00 74.12 70 ASP A O 1
ATOM 550 N N . CYS A 1 71 ? -9.733 -5.459 -7.502 1.00 73.50 71 CYS A N 1
ATOM 551 C CA . CYS A 1 71 ? -8.602 -6.101 -6.821 1.00 73.50 71 CYS A CA 1
ATOM 552 C C . CYS A 1 71 ? -8.337 -5.551 -5.412 1.00 73.50 71 CYS A C 1
ATOM 554 O O . CYS A 1 71 ? -7.572 -6.146 -4.652 1.00 73.50 71 CYS A O 1
ATOM 556 N N . ALA A 1 72 ? -8.921 -4.406 -5.051 1.00 77.69 72 ALA A N 1
ATOM 557 C CA . ALA A 1 72 ? -8.863 -3.867 -3.699 1.00 77.69 72 ALA A CA 1
ATOM 558 C C . ALA A 1 72 ? -10.122 -3.078 -3.356 1.00 77.69 72 ALA A C 1
ATOM 560 O O . ALA A 1 72 ? -10.690 -2.381 -4.193 1.00 77.69 72 ALA A O 1
ATOM 561 N N . PHE A 1 73 ? -10.489 -3.113 -2.078 1.00 73.19 73 PHE A N 1
ATOM 562 C CA . PHE A 1 73 ? -11.593 -2.335 -1.535 1.00 73.19 73 PHE A CA 1
ATOM 563 C C . PHE A 1 73 ? -11.070 -1.341 -0.507 1.00 73.19 73 PHE A C 1
ATOM 565 O O . PHE A 1 73 ? -10.193 -1.652 0.302 1.00 73.19 73 PHE A O 1
ATOM 572 N N . CYS A 1 74 ? -11.617 -0.129 -0.549 1.00 83.88 74 CYS A N 1
ATOM 573 C CA . CYS A 1 74 ? -11.399 0.852 0.502 1.00 83.88 74 CYS A CA 1
ATOM 574 C C . CYS A 1 74 ? -12.469 0.670 1.577 1.00 83.88 74 CYS A C 1
ATOM 576 O O . CYS A 1 74 ? -13.613 0.323 1.286 1.00 83.88 74 CYS A O 1
ATOM 578 N N . VAL A 1 75 ? -12.100 0.920 2.825 1.00 83.44 75 VAL A N 1
ATOM 579 C CA . VAL A 1 75 ? -12.983 0.722 3.975 1.00 83.44 75 VAL A CA 1
ATOM 580 C C . VAL A 1 75 ? -13.483 2.074 4.448 1.00 83.44 75 VAL A C 1
ATOM 582 O O . VAL A 1 75 ? -12.730 3.044 4.421 1.00 83.44 75 VAL A O 1
ATOM 585 N N . ASN A 1 76 ? -14.749 2.164 4.858 1.00 85.50 76 ASN A N 1
ATOM 586 C CA . ASN A 1 76 ? -15.266 3.400 5.436 1.00 85.50 76 ASN A CA 1
ATOM 587 C C . ASN A 1 76 ? -14.414 3.787 6.653 1.00 85.50 76 ASN A C 1
ATOM 589 O O . ASN A 1 76 ? -14.119 2.936 7.495 1.00 85.50 76 ASN A O 1
ATOM 593 N N . GLU A 1 77 ? -14.039 5.059 6.763 1.00 88.12 77 GLU A N 1
ATOM 594 C CA . GLU A 1 77 ? -13.134 5.538 7.814 1.00 88.12 77 GLU A CA 1
ATOM 595 C C . GLU A 1 77 ? -13.626 5.212 9.234 1.00 88.12 77 GLU A C 1
ATOM 597 O O . GLU A 1 77 ? -12.816 5.016 10.133 1.00 88.12 77 GLU A O 1
ATOM 602 N N . ARG A 1 78 ? -14.942 5.058 9.433 1.00 88.06 78 ARG A N 1
ATOM 603 C CA . ARG A 1 78 ? -15.553 4.696 10.725 1.00 88.06 78 ARG A CA 1
ATOM 604 C C . ARG A 1 78 ? -15.266 3.261 11.171 1.00 88.06 78 ARG A C 1
ATOM 606 O O . ARG A 1 78 ? -15.464 2.941 12.341 1.00 88.06 78 ARG A O 1
ATOM 613 N N . PHE A 1 79 ? -14.858 2.391 10.251 1.00 86.81 79 PHE A N 1
ATOM 614 C CA . PHE A 1 79 ? -14.482 1.003 10.538 1.00 86.81 79 PHE A CA 1
ATOM 615 C C . PHE A 1 79 ? -12.967 0.811 10.607 1.00 86.81 79 PHE A C 1
ATOM 617 O O . PHE A 1 79 ? -12.503 -0.316 10.789 1.00 86.81 79 PHE A O 1
ATOM 624 N N . ALA A 1 80 ? -12.205 1.892 10.459 1.00 90.75 80 ALA A N 1
ATOM 625 C CA . ALA A 1 80 ? -10.761 1.868 10.503 1.00 90.75 80 ALA A CA 1
ATOM 626 C C . ALA A 1 80 ? -10.231 2.680 11.686 1.00 90.75 80 ALA A C 1
ATOM 628 O O . ALA A 1 80 ? -10.786 3.707 12.066 1.00 90.75 80 ALA A O 1
ATOM 629 N N . GLU A 1 81 ? -9.114 2.234 12.239 1.00 93.62 81 GLU A N 1
ATOM 630 C CA . GLU A 1 81 ? -8.370 2.945 13.274 1.00 93.62 81 GLU A CA 1
ATOM 631 C C . GLU A 1 81 ? -6.917 3.159 12.848 1.00 93.62 81 GLU A C 1
ATOM 633 O O . GLU A 1 81 ? -6.438 2.556 11.879 1.00 93.62 81 GLU A O 1
ATOM 638 N N . ASP A 1 82 ? -6.225 4.062 13.544 1.00 95.44 82 ASP A N 1
ATOM 639 C CA . ASP A 1 82 ? -4.793 4.263 13.339 1.00 95.44 82 ASP A CA 1
ATOM 640 C C . ASP A 1 82 ? -4.015 2.995 13.684 1.00 95.44 82 ASP A C 1
ATOM 642 O O . ASP A 1 82 ? -4.307 2.288 14.651 1.00 95.44 82 ASP A O 1
ATOM 646 N N . ALA A 1 83 ? -3.002 2.715 12.873 1.00 94.62 83 ALA A N 1
ATOM 647 C CA . ALA A 1 83 ? -2.087 1.612 13.081 1.00 94.62 83 ALA A CA 1
ATOM 648 C C . ALA A 1 83 ? -0.643 2.112 13.084 1.00 94.62 83 ALA A C 1
ATOM 650 O O . ALA A 1 83 ? -0.342 3.273 12.787 1.00 94.62 83 ALA A O 1
ATOM 651 N N . VAL A 1 84 ? 0.272 1.196 13.375 1.00 95.75 84 VAL A N 1
ATOM 652 C CA . VAL A 1 84 ? 1.709 1.427 13.259 1.00 95.75 84 VAL A CA 1
ATOM 653 C C . VAL A 1 84 ? 2.323 0.405 12.309 1.00 95.75 84 VAL A C 1
ATOM 655 O O . VAL A 1 84 ? 1.780 -0.679 12.090 1.00 95.75 84 VAL A O 1
ATOM 658 N N . PHE A 1 85 ? 3.444 0.776 11.703 1.00 95.44 85 PHE A N 1
ATOM 659 C CA . PHE A 1 85 ? 4.257 -0.158 10.934 1.00 95.44 85 PHE A CA 1
ATOM 660 C C . PHE A 1 85 ? 5.074 -1.039 11.871 1.00 95.44 85 PHE A C 1
ATOM 662 O O . PHE A 1 85 ? 5.514 -0.570 12.919 1.00 95.44 85 PHE A O 1
ATOM 669 N N . GLU A 1 86 ? 5.354 -2.267 11.447 1.00 94.12 86 GLU A N 1
ATOM 670 C CA . GLU A 1 86 ? 6.387 -3.083 12.080 1.00 94.12 86 GLU A CA 1
ATOM 671 C C . GLU A 1 86 ? 7.760 -2.404 12.009 1.00 94.12 86 GLU A C 1
ATOM 673 O O . GLU A 1 86 ? 8.053 -1.623 11.093 1.00 94.12 86 GLU A O 1
ATOM 678 N N . ASP A 1 87 ? 8.624 -2.714 12.977 1.00 92.00 87 ASP A N 1
ATOM 679 C CA . ASP A 1 87 ? 9.981 -2.166 13.044 1.00 92.00 87 ASP A CA 1
ATOM 680 C C . ASP A 1 87 ? 10.861 -2.634 11.891 1.00 92.00 87 ASP A C 1
ATOM 682 O O . ASP A 1 87 ? 11.593 -1.835 11.306 1.00 92.00 87 ASP A O 1
ATOM 686 N N . GLN A 1 88 ? 10.742 -3.910 11.530 1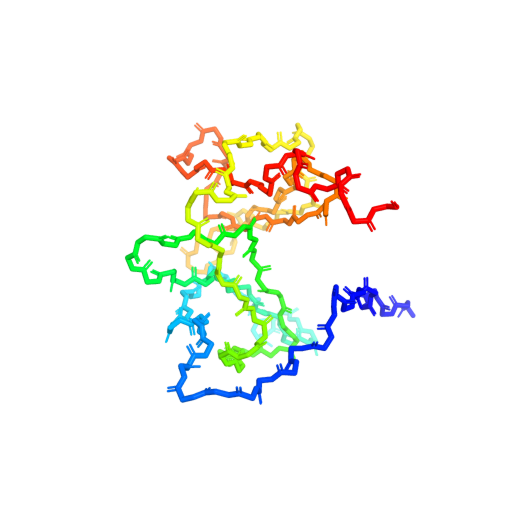.00 89.38 88 GLN A N 1
ATOM 687 C CA . GLN A 1 88 ? 11.502 -4.502 10.441 1.00 89.38 88 GLN A CA 1
ATOM 688 C C . GLN A 1 88 ? 10.880 -4.166 9.089 1.00 89.38 88 GLN A C 1
ATOM 690 O O . GLN A 1 88 ? 9.671 -4.285 8.877 1.00 89.38 88 GLN A O 1
ATOM 695 N N . ILE A 1 89 ? 11.738 -3.785 8.148 1.00 89.69 89 ILE A N 1
ATOM 696 C CA . ILE A 1 89 ? 11.339 -3.627 6.759 1.00 89.69 89 ILE A CA 1
ATOM 697 C C . ILE A 1 89 ? 11.161 -5.001 6.111 1.00 89.69 89 ILE A C 1
ATOM 699 O O . ILE A 1 89 ? 11.997 -5.888 6.278 1.00 89.69 89 ILE A O 1
ATOM 703 N N . VAL A 1 90 ? 10.075 -5.177 5.359 1.00 92.00 90 VAL A N 1
ATOM 704 C CA . VAL A 1 90 ? 9.822 -6.425 4.625 1.00 92.00 90 VAL A CA 1
ATOM 705 C C . VAL A 1 90 ? 10.701 -6.480 3.381 1.00 92.00 90 VAL A C 1
ATOM 707 O O . VAL A 1 90 ? 11.303 -7.506 3.077 1.00 92.00 90 VAL A O 1
ATOM 710 N N . TRP A 1 91 ? 10.773 -5.365 2.653 1.00 89.56 91 TRP A N 1
ATOM 711 C CA . TRP A 1 91 ? 11.575 -5.247 1.443 1.00 89.56 91 TRP A CA 1
ATOM 712 C C . TRP A 1 91 ? 11.877 -3.783 1.118 1.00 89.56 91 TRP A C 1
ATOM 714 O O . TRP A 1 91 ? 11.050 -2.906 1.378 1.00 89.56 91 TRP A O 1
ATOM 724 N N . ALA A 1 92 ? 13.033 -3.527 0.507 1.00 89.31 92 ALA A N 1
ATOM 725 C CA . ALA A 1 92 ? 13.365 -2.224 -0.049 1.00 89.31 92 ALA A CA 1
ATOM 726 C C . ALA A 1 92 ? 14.118 -2.318 -1.374 1.00 89.31 92 ALA A C 1
ATOM 728 O O . ALA A 1 92 ? 14.928 -3.217 -1.588 1.00 89.31 92 ALA A O 1
ATOM 729 N N . SER A 1 93 ? 13.910 -1.300 -2.200 1.00 87.69 93 SER A N 1
ATOM 730 C CA . SER A 1 93 ? 14.806 -0.912 -3.284 1.00 87.69 93 SER A CA 1
ATOM 731 C C . SER A 1 93 ? 15.009 0.593 -3.188 1.00 87.69 93 SER A C 1
ATOM 733 O O . SER A 1 93 ? 14.149 1.375 -3.584 1.00 87.69 93 SER A O 1
ATOM 735 N N . SER A 1 94 ? 16.110 1.004 -2.562 1.00 84.31 94 SER A N 1
ATOM 736 C CA . SER A 1 94 ? 16.422 2.412 -2.276 1.00 84.31 94 SER A CA 1
ATOM 737 C C . SER A 1 94 ? 17.007 3.166 -3.471 1.00 84.31 94 SER A C 1
ATOM 739 O O . SER A 1 94 ? 16.979 4.390 -3.500 1.00 84.31 94 SER A O 1
ATOM 741 N N . ASP A 1 95 ? 17.549 2.433 -4.435 1.00 79.12 95 ASP A N 1
ATOM 742 C CA . ASP A 1 95 ? 18.255 2.905 -5.625 1.00 79.12 95 ASP A CA 1
ATOM 743 C C . ASP A 1 95 ? 17.415 2.801 -6.908 1.00 79.12 95 ASP A C 1
ATOM 745 O O . ASP A 1 95 ? 17.897 3.112 -7.997 1.00 79.12 95 ASP A O 1
ATOM 749 N N . ALA A 1 96 ? 16.143 2.406 -6.797 1.00 72.75 96 ALA A N 1
ATOM 750 C CA . ALA A 1 96 ? 15.239 2.389 -7.935 1.00 72.75 96 ALA A CA 1
ATOM 751 C C . ALA A 1 96 ? 14.982 3.804 -8.472 1.00 72.75 96 ALA A C 1
ATOM 753 O O . ALA A 1 96 ? 14.613 4.727 -7.744 1.00 72.75 96 ALA A O 1
ATOM 754 N N . TYR A 1 97 ? 15.100 3.951 -9.788 1.00 67.88 97 TYR A N 1
ATOM 755 C CA . TYR A 1 97 ? 14.604 5.112 -10.515 1.00 67.88 97 TYR A CA 1
ATOM 756 C C . TYR A 1 97 ? 13.106 4.927 -10.827 1.00 67.88 97 TYR A C 1
ATOM 758 O O . TYR A 1 97 ? 12.716 3.826 -11.224 1.00 67.88 97 TYR A O 1
ATOM 766 N N . PRO A 1 98 ? 12.238 5.955 -10.729 1.00 72.94 98 PRO A N 1
ATOM 767 C CA . PRO A 1 98 ? 12.502 7.353 -10.350 1.00 72.94 98 PRO A CA 1
ATOM 768 C C . PRO A 1 98 ? 12.492 7.644 -8.838 1.00 72.94 98 PRO A C 1
ATOM 770 O O . PRO A 1 98 ? 12.817 8.760 -8.435 1.00 72.94 98 PRO A O 1
ATOM 773 N N . TRP A 1 99 ? 12.098 6.687 -7.999 1.00 85.00 99 TRP A N 1
ATOM 774 C CA . TRP A 1 99 ? 12.118 6.805 -6.540 1.00 85.00 99 TRP A CA 1
ATOM 775 C C . TRP A 1 99 ? 12.257 5.424 -5.900 1.00 85.00 99 TRP A C 1
ATOM 777 O O . TRP A 1 99 ? 11.821 4.415 -6.466 1.00 85.00 99 TRP A O 1
ATOM 787 N N . GLY A 1 100 ? 12.807 5.399 -4.686 1.00 89.88 100 GLY A N 1
ATOM 788 C CA . GLY A 1 100 ? 12.911 4.178 -3.903 1.00 89.88 100 GLY A CA 1
ATOM 789 C C . GLY A 1 100 ? 11.546 3.604 -3.517 1.00 89.88 100 GLY A C 1
ATOM 790 O O . GLY A 1 100 ? 10.510 4.266 -3.607 1.00 89.88 100 GLY A O 1
ATOM 791 N N . CYS A 1 101 ? 11.537 2.354 -3.072 1.00 91.56 101 CYS A N 1
ATOM 792 C CA . CYS A 1 101 ? 10.352 1.693 -2.551 1.00 91.56 101 CYS A CA 1
ATOM 793 C C . CYS A 1 101 ? 10.685 0.943 -1.269 1.00 91.56 101 CYS A C 1
ATOM 795 O O . CYS A 1 101 ? 11.665 0.206 -1.221 1.00 91.56 101 CYS A O 1
ATOM 797 N N . TYR A 1 102 ? 9.844 1.117 -0.254 1.00 93.31 102 TYR A N 1
ATOM 798 C CA . TYR A 1 102 ? 9.993 0.543 1.077 1.00 93.31 102 TYR A CA 1
ATOM 799 C C . TYR A 1 102 ? 8.669 -0.108 1.473 1.00 93.31 102 TYR A C 1
ATOM 801 O O . TYR A 1 102 ? 7.640 0.567 1.533 1.00 93.31 102 TYR A O 1
ATOM 809 N N . ILE A 1 103 ? 8.679 -1.420 1.700 1.00 93.19 103 ILE A N 1
ATOM 810 C CA . ILE A 1 103 ? 7.496 -2.196 2.074 1.00 93.19 103 ILE A CA 1
ATOM 811 C C . ILE A 1 103 ? 7.548 -2.498 3.566 1.00 93.19 103 ILE A C 1
ATOM 813 O O . ILE A 1 103 ? 8.489 -3.132 4.048 1.00 93.19 103 ILE A O 1
ATOM 817 N N . TYR A 1 104 ? 6.501 -2.094 4.275 1.00 93.50 104 TYR A N 1
ATOM 818 C CA . TYR A 1 104 ? 6.329 -2.350 5.699 1.00 93.50 104 TYR A CA 1
ATOM 819 C C . TYR A 1 104 ? 5.037 -3.121 5.941 1.00 93.50 104 TYR A C 1
ATOM 821 O O . TYR A 1 104 ? 4.005 -2.819 5.335 1.00 93.50 104 TYR A O 1
ATOM 829 N N . GLN A 1 105 ? 5.081 -4.082 6.859 1.00 94.38 105 GLN A N 1
ATOM 830 C CA . GLN A 1 105 ? 3.874 -4.695 7.403 1.00 94.38 105 GLN A CA 1
ATOM 831 C C . GLN A 1 105 ? 3.199 -3.716 8.370 1.00 94.38 105 GLN A C 1
ATOM 833 O O . GLN A 1 105 ? 3.864 -3.000 9.120 1.00 94.38 105 GLN A O 1
ATOM 838 N N . VAL A 1 106 ? 1.872 -3.685 8.348 1.00 92.44 106 VAL A N 1
ATOM 839 C CA . VAL A 1 106 ? 1.052 -2.954 9.314 1.00 92.44 106 VAL A CA 1
ATOM 840 C C . VAL A 1 106 ? 0.731 -3.881 10.479 1.00 92.44 106 VAL A C 1
ATOM 842 O O . VAL A 1 106 ? 0.215 -4.981 10.263 1.00 92.44 106 VAL A O 1
ATOM 845 N N . GLN A 1 107 ? 0.972 -3.422 11.709 1.00 92.75 107 GLN A N 1
ATOM 846 C CA . GLN A 1 107 ? 0.593 -4.138 12.928 1.00 92.75 107 GLN A CA 1
ATOM 847 C C . GLN A 1 107 ? -0.930 -4.274 13.009 1.00 92.75 107 GLN A C 1
ATOM 849 O O . GLN A 1 107 ? -1.645 -3.365 13.434 1.00 92.75 107 GLN A O 1
ATOM 854 N N . SER A 1 108 ? -1.432 -5.407 12.528 1.00 86.56 108 SER A N 1
ATOM 855 C CA . SER A 1 108 ? -2.854 -5.717 12.399 1.00 86.56 108 SER A CA 1
ATOM 856 C C . SER A 1 108 ? -3.048 -7.219 12.219 1.00 86.56 108 SER A C 1
ATOM 858 O O . SER A 1 108 ? -2.172 -7.901 11.693 1.00 86.56 108 SER A O 1
ATOM 860 N N . SER A 1 109 ? -4.211 -7.736 12.601 1.00 84.25 109 SER A N 1
ATOM 861 C CA . SER A 1 109 ? -4.565 -9.151 12.412 1.00 84.25 109 SER A CA 1
ATOM 862 C C . SER A 1 109 ? -4.639 -9.580 10.940 1.00 84.25 109 SER A C 1
ATOM 864 O O . SER A 1 109 ? -4.412 -10.747 10.633 1.00 84.25 109 SER A O 1
ATOM 866 N N . SER A 1 110 ? -4.925 -8.648 10.023 1.00 80.88 110 SER A N 1
ATOM 867 C CA . SER A 1 110 ? -4.971 -8.907 8.580 1.00 80.88 110 SER A CA 1
ATOM 868 C C . SER A 1 110 ? -3.593 -8.908 7.913 1.00 80.88 110 SER A C 1
ATOM 870 O O . SER A 1 110 ? -3.503 -9.272 6.742 1.00 80.88 110 SER A O 1
ATOM 872 N N . LEU A 1 111 ? -2.532 -8.510 8.631 1.00 85.56 111 LEU A N 1
ATOM 873 C CA . LEU A 1 111 ? -1.135 -8.507 8.165 1.00 85.56 111 LEU A CA 1
ATOM 874 C C . LEU A 1 111 ? -0.928 -7.804 6.811 1.00 85.56 111 LEU A C 1
ATOM 876 O O . LEU A 1 111 ? -0.046 -8.152 6.026 1.00 85.56 111 LEU A O 1
ATOM 880 N N . GLN A 1 112 ? -1.753 -6.798 6.532 1.00 87.19 112 GLN A N 1
ATOM 881 C CA . GLN A 1 112 ? -1.628 -5.964 5.342 1.00 87.19 112 GLN A CA 1
ATOM 882 C C . GLN A 1 112 ? -0.283 -5.230 5.304 1.00 87.19 112 GLN A C 1
ATOM 884 O O . GLN A 1 112 ? 0.320 -4.936 6.339 1.00 87.19 112 GLN A O 1
ATOM 889 N N . PHE A 1 113 ? 0.176 -4.901 4.098 1.00 92.44 113 PHE A N 1
ATOM 890 C CA . PHE A 1 113 ? 1.408 -4.149 3.885 1.00 92.44 113 PHE A CA 1
ATOM 891 C C . PHE A 1 113 ? 1.133 -2.801 3.224 1.00 92.44 113 PHE A C 1
ATOM 893 O O . PHE A 1 113 ? 0.180 -2.647 2.458 1.00 92.44 113 PHE A O 1
ATOM 900 N N . MET A 1 114 ? 2.030 -1.848 3.458 1.00 93.56 114 MET A N 1
ATOM 901 C CA . MET A 1 114 ? 2.078 -0.584 2.729 1.00 93.56 114 MET A CA 1
ATOM 902 C C . MET A 1 114 ? 3.418 -0.449 2.024 1.00 93.56 114 MET A C 1
ATOM 904 O O . MET A 1 114 ? 4.468 -0.712 2.610 1.00 93.56 114 MET A O 1
ATOM 908 N N . ALA A 1 115 ? 3.369 0.004 0.776 1.00 92.12 115 ALA A N 1
ATOM 909 C CA . ALA A 1 115 ? 4.538 0.423 0.023 1.00 92.12 115 ALA A CA 1
ATOM 910 C C . ALA A 1 115 ? 4.659 1.953 0.083 1.00 92.12 115 ALA A C 1
ATOM 912 O O . ALA A 1 115 ? 3.696 2.676 -0.189 1.00 92.12 115 ALA A O 1
ATOM 913 N N . LEU A 1 116 ? 5.841 2.446 0.442 1.00 93.31 116 LEU A N 1
ATOM 914 C CA . LEU A 1 116 ? 6.167 3.865 0.569 1.00 93.31 116 LEU A CA 1
ATOM 915 C C . LEU A 1 116 ? 7.316 4.231 -0.370 1.00 93.31 116 LEU A C 1
ATOM 917 O O . LEU A 1 116 ? 8.191 3.413 -0.639 1.00 93.31 116 LEU A O 1
ATOM 921 N N . ARG A 1 117 ? 7.342 5.486 -0.835 1.00 92.62 117 ARG A N 1
ATOM 922 C CA . ARG A 1 117 ? 8.444 6.014 -1.667 1.00 92.62 117 ARG A CA 1
ATOM 923 C C . ARG A 1 117 ? 9.661 6.476 -0.859 1.00 92.62 117 ARG A C 1
ATOM 925 O O . ARG A 1 117 ? 10.725 6.708 -1.419 1.00 92.62 117 ARG A O 1
ATOM 932 N N . LEU A 1 118 ? 9.483 6.638 0.449 1.00 93.31 118 LEU A N 1
ATOM 933 C CA . LEU A 1 118 ? 10.497 7.037 1.420 1.00 93.31 118 LEU A CA 1
ATOM 934 C C . LEU A 1 118 ? 10.424 6.084 2.621 1.00 93.31 118 LEU A C 1
ATOM 936 O O . LEU A 1 118 ? 9.356 5.501 2.845 1.00 93.31 118 LEU A O 1
ATOM 940 N N . PRO A 1 119 ? 11.502 5.949 3.413 1.00 94.19 119 PRO A N 1
ATOM 941 C CA . PRO A 1 119 ? 11.443 5.246 4.690 1.00 9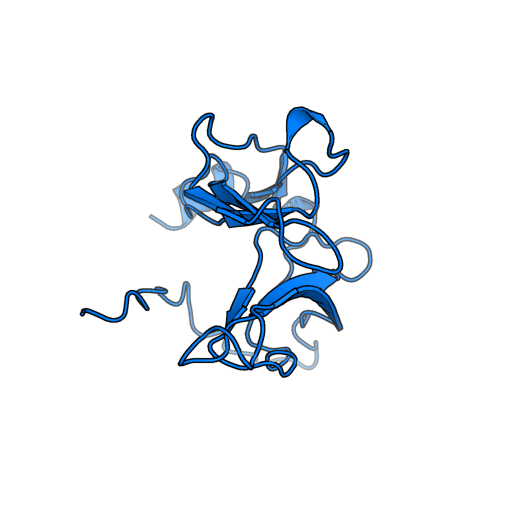4.19 119 PRO A CA 1
ATOM 942 C C . PRO A 1 119 ? 10.316 5.788 5.579 1.00 94.19 119 PRO A C 1
ATOM 944 O O . PRO A 1 119 ? 10.001 6.982 5.524 1.00 94.19 119 PRO A O 1
ATOM 947 N N . LYS A 1 120 ? 9.706 4.935 6.411 1.00 93.88 120 LYS A N 1
ATOM 948 C CA . LYS A 1 120 ? 8.548 5.310 7.250 1.00 93.88 120 LYS A CA 1
ATOM 949 C C . LYS A 1 120 ? 8.836 6.485 8.195 1.00 93.88 120 LYS A C 1
ATOM 951 O O . LYS A 1 120 ? 7.922 7.235 8.522 1.00 93.88 120 LYS A O 1
ATOM 956 N N . GLU A 1 121 ? 10.093 6.682 8.588 1.00 94.06 121 GLU A N 1
ATOM 957 C CA . GLU A 1 121 ? 10.554 7.788 9.438 1.00 94.06 121 GLU A CA 1
ATOM 958 C C . GLU A 1 121 ? 10.518 9.141 8.711 1.00 94.06 121 GLU A C 1
ATOM 960 O O . GLU A 1 121 ? 10.428 10.186 9.347 1.00 94.06 121 GLU A O 1
ATOM 965 N N . GLN A 1 122 ? 10.582 9.117 7.378 1.00 94.00 122 GLN A N 1
ATOM 966 C CA . GLN A 1 122 ? 10.560 10.292 6.501 1.00 94.00 122 GLN A CA 1
ATOM 967 C C . GLN A 1 122 ? 9.214 10.450 5.777 1.00 94.00 122 GLN A C 1
ATOM 969 O O . GLN A 1 122 ? 9.037 11.377 4.988 1.00 94.00 122 GLN A O 1
ATOM 974 N N . SER A 1 123 ? 8.269 9.535 6.004 1.00 91.69 123 SER A N 1
ATOM 975 C CA . SER A 1 123 ? 6.952 9.550 5.379 1.00 91.69 123 SER A CA 1
ATOM 976 C C . SER A 1 123 ? 5.899 10.118 6.327 1.00 91.69 123 SER A C 1
ATOM 978 O O . SER A 1 123 ? 5.791 9.721 7.486 1.00 91.69 123 SER A O 1
ATOM 980 N N . GLU A 1 124 ? 5.051 11.003 5.808 1.00 91.88 124 GLU A N 1
ATOM 981 C CA . GLU A 1 124 ? 3.874 11.497 6.533 1.00 91.88 124 GLU A CA 1
ATOM 982 C C . GLU A 1 124 ? 2.730 10.471 6.564 1.00 91.88 124 GLU A C 1
ATOM 984 O O . GLU A 1 124 ? 1.787 10.604 7.344 1.00 91.88 124 GLU A O 1
ATOM 989 N N . GLN A 1 125 ? 2.798 9.426 5.735 1.00 89.50 125 GLN A N 1
ATOM 990 C CA . GLN A 1 125 ? 1.722 8.455 5.606 1.00 89.50 125 GLN A CA 1
ATOM 991 C C . GLN A 1 125 ? 1.656 7.539 6.834 1.00 89.50 125 GLN A C 1
ATOM 993 O O . GLN A 1 125 ? 2.602 6.812 7.139 1.00 89.50 125 GLN A O 1
ATOM 998 N N . LYS A 1 126 ? 0.509 7.539 7.518 1.00 92.62 126 LYS A N 1
ATOM 999 C CA . LYS A 1 126 ? 0.219 6.629 8.634 1.00 92.62 126 LYS A CA 1
ATOM 1000 C C . LYS A 1 126 ? -0.665 5.475 8.161 1.00 92.62 126 LYS A C 1
ATOM 1002 O O . LYS A 1 126 ? -1.597 5.719 7.391 1.00 92.62 126 LYS A O 1
ATOM 1007 N N . PRO A 1 127 ? -0.377 4.228 8.565 1.00 94.50 127 PRO A N 1
ATOM 1008 C CA . PRO A 1 127 ? -1.202 3.103 8.175 1.00 94.50 127 PRO A CA 1
ATOM 1009 C C . PRO A 1 127 ? -2.508 3.095 8.971 1.00 94.50 127 PRO A C 1
ATOM 1011 O O . PRO A 1 127 ? -2.589 3.606 10.089 1.00 94.50 127 PRO A O 1
ATOM 1014 N N . LYS A 1 128 ? -3.524 2.470 8.384 1.00 93.81 128 LYS A N 1
ATOM 1015 C CA . LYS A 1 128 ? -4.816 2.209 9.013 1.00 93.81 128 LYS A CA 1
ATOM 1016 C C . LYS A 1 128 ? -5.025 0.703 9.105 1.00 93.81 128 LYS A C 1
ATOM 1018 O O . LYS A 1 128 ? -4.498 -0.045 8.282 1.00 93.81 128 LYS A O 1
ATOM 1023 N N . LYS A 1 129 ? -5.824 0.265 10.071 1.00 90.25 129 LYS A N 1
ATOM 1024 C CA . LYS A 1 129 ? -6.281 -1.126 10.188 1.00 90.25 129 LYS A CA 1
ATOM 1025 C C . LYS A 1 129 ? -7.775 -1.179 10.482 1.00 90.25 129 LYS A C 1
ATOM 1027 O O . LYS A 1 129 ? -8.355 -0.170 10.867 1.00 90.25 129 LYS A O 1
ATOM 1032 N N . ILE A 1 130 ? -8.392 -2.346 10.297 1.00 89.50 130 ILE A N 1
ATOM 1033 C CA . ILE A 1 130 ? -9.773 -2.574 10.738 1.00 89.50 130 ILE A CA 1
ATOM 1034 C C . ILE A 1 130 ? -9.831 -2.451 12.258 1.00 89.50 130 ILE A C 1
ATOM 1036 O O . ILE A 1 130 ? -8.983 -3.009 12.951 1.00 89.50 130 ILE A O 1
ATOM 1040 N N . LEU A 1 131 ? -10.848 -1.752 12.753 1.00 87.50 131 LEU A N 1
ATOM 1041 C CA . LEU A 1 131 ? -11.113 -1.624 14.179 1.00 87.50 131 LEU A CA 1
ATOM 1042 C C . LEU A 1 131 ? -11.304 -3.017 14.813 1.00 87.50 131 LEU A C 1
ATOM 1044 O O . LEU A 1 131 ? -12.207 -3.765 14.422 1.00 87.50 131 LEU A O 1
ATOM 1048 N N . GLU A 1 132 ? -10.487 -3.346 15.820 1.00 78.62 132 GLU A N 1
ATOM 1049 C CA . GLU A 1 132 ? -10.429 -4.691 16.434 1.00 78.62 132 GLU A CA 1
ATOM 1050 C C . GLU A 1 132 ? -11.789 -5.204 16.946 1.00 78.62 132 GLU A C 1
ATOM 1052 O O . GLU A 1 132 ? -12.076 -6.402 16.903 1.00 78.62 132 GLU A O 1
ATOM 1057 N N . ALA A 1 133 ? -12.678 -4.300 17.368 1.00 76.94 133 ALA A N 1
ATOM 1058 C CA . ALA A 1 133 ? -14.020 -4.645 17.838 1.00 76.94 133 ALA A CA 1
ATOM 1059 C C . ALA A 1 133 ? -14.888 -5.352 16.776 1.00 76.94 133 ALA A C 1
ATOM 1061 O O . ALA A 1 133 ? -15.781 -6.125 17.130 1.00 76.94 133 ALA A O 1
ATOM 1062 N N . TYR A 1 134 ? -14.645 -5.115 15.481 1.00 69.12 134 TYR A N 1
ATOM 1063 C CA . TYR A 1 134 ? -15.352 -5.823 14.406 1.00 69.12 134 TYR A CA 1
ATOM 1064 C C . TYR A 1 134 ? -14.746 -7.190 14.096 1.00 69.12 134 TYR A C 1
ATOM 1066 O O . TYR A 1 134 ? -15.453 -8.054 13.586 1.00 69.12 134 TYR A O 1
ATOM 1074 N N . LEU A 1 135 ? -13.480 -7.417 14.447 1.00 65.19 135 LEU A N 1
ATOM 1075 C CA . LEU A 1 135 ? -12.823 -8.705 14.233 1.00 65.19 135 LEU A CA 1
ATOM 1076 C C . LEU A 1 135 ? -1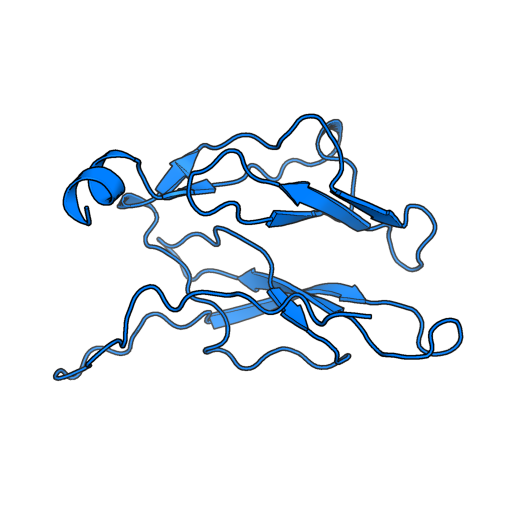3.313 -9.755 15.231 1.00 65.19 135 LEU A C 1
ATOM 1078 O O . LEU A 1 135 ? -13.549 -10.892 14.849 1.00 65.19 135 LEU A O 1
ATOM 1082 N N . GLN A 1 136 ? -13.577 -9.365 16.482 1.00 57.91 136 GLN A N 1
ATOM 1083 C CA . GLN A 1 136 ? -14.123 -10.276 17.501 1.00 57.91 136 GLN A CA 1
ATOM 1084 C C . GLN A 1 136 ? -15.557 -10.747 17.218 1.00 57.91 136 GLN A C 1
ATOM 1086 O O . GLN A 1 136 ? -16.020 -11.706 17.825 1.00 57.91 136 GLN A O 1
ATOM 1091 N N . ARG A 1 137 ? -16.274 -10.067 16.318 1.00 53.47 137 ARG A N 1
ATOM 1092 C CA . ARG A 1 137 ? -17.647 -10.415 15.922 1.00 53.47 137 ARG A CA 1
ATOM 1093 C C . ARG A 1 137 ? -17.712 -11.382 14.741 1.00 53.47 137 ARG A C 1
ATOM 1095 O O . ARG A 1 137 ? -18.798 -11.865 14.437 1.00 53.47 137 ARG A O 1
ATOM 1102 N N . ALA A 1 138 ? -16.586 -11.611 14.069 1.00 49.41 138 ALA A N 1
ATOM 1103 C CA . ALA A 1 138 ? -16.481 -12.473 12.897 1.00 49.41 138 ALA A CA 1
ATOM 1104 C C . ALA A 1 138 ? -15.898 -13.865 13.220 1.00 49.41 138 ALA A C 1
ATOM 1106 O O . ALA A 1 138 ? -15.729 -14.667 12.303 1.00 49.41 138 ALA A O 1
ATOM 1107 N N . SER A 1 139 ? -15.595 -14.130 14.498 1.00 45.59 139 SER A N 1
ATOM 1108 C CA . SER A 1 139 ? -14.993 -15.369 15.016 1.00 45.59 139 SER A CA 1
ATOM 1109 C C . SER A 1 139 ? -16.021 -16.326 15.606 1.00 45.59 139 SER A C 1
ATOM 1111 O O . SER A 1 139 ? -16.906 -15.842 16.348 1.00 45.59 139 SER A O 1
#

InterPro domains:
  IPR009291 Vacuolar protein sorting-associated protein 62 [PF06101] (27-108)